Protein AF-A0A1E4S6P2-F1 (afdb_monomer_lite)

InterPro domains:
  IPR013882 DNA endonuclease activator Ctp1, C-terminal [PF08573] (31-67)
  IPR013882 DNA endonuclease activator Ctp1, C-terminal [PF08573] (81-112)

Structure (mmCIF, N/CA/C/O backbone):
data_AF-A0A1E4S6P2-F1
#
_entry.id   AF-A0A1E4S6P2-F1
#
loop_
_atom_site.group_PDB
_atom_site.id
_atom_site.type_symbol
_atom_site.label_atom_id
_atom_site.label_alt_id
_atom_site.label_comp_id
_atom_site.label_asym_id
_atom_site.label_entity_id
_atom_site.label_seq_id
_atom_site.pdbx_PDB_ins_code
_atom_site.Cartn_x
_atom_site.Cartn_y
_atom_site.Cartn_z
_atom_site.occupancy
_atom_site.B_iso_or_equiv
_atom_site.auth_seq_id
_atom_site.auth_comp_id
_atom_site.auth_asym_id
_atom_site.auth_atom_id
_atom_site.pdbx_PDB_model_num
ATOM 1 N N . MET A 1 1 ? -13.474 3.680 -15.615 1.00 89.38 1 MET A N 1
ATOM 2 C CA . MET A 1 1 ? -13.794 2.808 -14.465 1.00 89.38 1 MET A CA 1
ATOM 3 C C . MET A 1 1 ? -13.492 3.572 -13.196 1.00 89.38 1 MET A C 1
ATOM 5 O O . MET A 1 1 ? -12.404 4.118 -13.103 1.00 89.38 1 MET A O 1
ATOM 9 N N . ASP A 1 2 ? -14.440 3.671 -12.270 1.00 92.62 2 ASP A N 1
ATOM 10 C CA . ASP A 1 2 ? -14.199 4.393 -11.020 1.00 92.62 2 ASP A CA 1
ATOM 11 C C . ASP A 1 2 ? -13.374 3.529 -10.055 1.00 92.62 2 ASP A C 1
ATOM 13 O O . ASP A 1 2 ? -13.762 2.400 -9.748 1.00 92.62 2 ASP A O 1
ATOM 17 N N . LEU A 1 3 ? -12.213 4.040 -9.640 1.00 92.44 3 LEU A N 1
ATOM 18 C CA . LEU A 1 3 ? -11.288 3.388 -8.706 1.00 92.44 3 LEU A CA 1
ATOM 19 C C . LEU A 1 3 ? -11.321 4.018 -7.310 1.00 92.44 3 LEU A C 1
ATOM 21 O O . LEU A 1 3 ? -10.509 3.644 -6.464 1.00 92.44 3 LEU A O 1
ATOM 25 N N . THR A 1 4 ? -12.259 4.930 -7.039 1.00 91.88 4 THR A N 1
ATOM 26 C CA . THR A 1 4 ? -12.455 5.512 -5.698 1.00 91.88 4 THR A CA 1
ATOM 27 C C . THR A 1 4 ? -12.718 4.425 -4.651 1.00 91.88 4 THR A C 1
ATOM 29 O O . THR A 1 4 ? -12.196 4.474 -3.540 1.00 91.88 4 THR A O 1
ATOM 32 N N . GLN A 1 5 ? -13.459 3.385 -5.032 1.00 91.75 5 GLN A N 1
ATOM 33 C CA . GLN A 1 5 ? -13.646 2.153 -4.264 1.00 91.75 5 GLN A CA 1
ATOM 34 C C . GLN A 1 5 ? -13.357 0.943 -5.151 1.00 91.75 5 GLN A C 1
ATOM 36 O O . GLN A 1 5 ? -13.225 1.080 -6.365 1.00 91.75 5 GLN A O 1
ATOM 41 N N . ASN A 1 6 ? -13.284 -0.258 -4.569 1.00 93.75 6 ASN A N 1
ATOM 42 C CA . ASN A 1 6 ? -13.115 -1.478 -5.350 1.00 93.75 6 ASN A CA 1
ATOM 43 C C . ASN A 1 6 ? -14.388 -1.744 -6.184 1.00 93.75 6 ASN A C 1
ATOM 45 O O . ASN A 1 6 ? -15.413 -2.126 -5.608 1.00 93.75 6 ASN A O 1
ATOM 49 N N . PRO A 1 7 ? -14.339 -1.619 -7.523 1.00 93.62 7 PRO A N 1
ATOM 50 C CA . PRO A 1 7 ? -15.540 -1.662 -8.361 1.00 93.62 7 PRO A CA 1
ATOM 51 C C . PRO A 1 7 ? -16.161 -3.063 -8.459 1.00 93.62 7 PRO A C 1
ATOM 53 O O . PRO A 1 7 ? -17.364 -3.192 -8.673 1.00 93.62 7 PRO A O 1
ATOM 56 N N . PHE A 1 8 ? -15.372 -4.123 -8.256 1.00 93.12 8 PHE A N 1
ATOM 57 C CA . PHE A 1 8 ? -15.862 -5.504 -8.302 1.00 93.12 8 PHE A CA 1
ATOM 58 C C . PHE A 1 8 ? -16.498 -5.932 -6.982 1.00 93.12 8 PHE A C 1
ATOM 60 O O . PHE A 1 8 ? -17.523 -6.608 -6.970 1.00 93.12 8 PHE A O 1
ATOM 67 N N . LYS A 1 9 ? -15.881 -5.548 -5.859 1.00 92.75 9 LYS A N 1
ATOM 68 C CA . LYS A 1 9 ? -16.321 -5.961 -4.518 1.00 92.75 9 LYS A CA 1
ATOM 69 C C . LYS A 1 9 ? -17.221 -4.937 -3.822 1.00 92.75 9 LYS A C 1
ATOM 71 O O . LYS A 1 9 ? -17.728 -5.247 -2.750 1.00 92.75 9 LYS A O 1
ATOM 76 N N . LYS A 1 10 ? -17.405 -3.746 -4.407 1.00 92.75 10 LYS A N 1
ATOM 77 C CA . LYS A 1 10 ? -18.236 -2.642 -3.886 1.00 92.75 10 LYS A CA 1
ATOM 78 C C . LYS A 1 10 ? -17.933 -2.304 -2.420 1.00 92.75 10 LYS A C 1
ATOM 80 O O . LYS A 1 10 ? -18.830 -2.139 -1.600 1.00 92.75 10 LYS A O 1
ATOM 85 N N . ARG A 1 11 ? -16.644 -2.265 -2.087 1.00 93.06 11 ARG A N 1
ATOM 86 C CA . ARG A 1 11 ? -16.123 -1.921 -0.758 1.00 93.06 11 ARG A CA 1
ATOM 87 C C . ARG A 1 11 ? -14.852 -1.096 -0.899 1.00 93.06 11 ARG A C 1
ATOM 89 O O . ARG A 1 11 ? -14.242 -1.085 -1.968 1.00 93.06 11 ARG A O 1
ATOM 96 N N . ASP A 1 12 ? -14.414 -0.488 0.196 1.00 93.25 12 ASP A N 1
ATOM 97 C CA . ASP A 1 12 ? -13.113 0.176 0.257 1.00 93.25 12 ASP A CA 1
ATOM 98 C C . ASP A 1 12 ? -11.975 -0.787 -0.115 1.00 93.25 12 ASP A C 1
ATOM 100 O O . ASP A 1 12 ? -12.068 -2.012 0.073 1.00 93.25 12 ASP A O 1
ATOM 104 N N . TRP A 1 13 ? -10.884 -0.221 -0.626 1.00 95.31 13 TRP A N 1
ATOM 105 C CA . TRP A 1 13 ? -9.664 -0.964 -0.909 1.00 95.31 13 TRP A CA 1
ATOM 106 C C . TRP A 1 13 ? -9.075 -1.568 0.367 1.00 95.31 13 TRP A C 1
ATOM 108 O O . TRP A 1 13 ? -9.003 -0.920 1.411 1.00 95.31 13 TRP A O 1
ATOM 118 N N . ILE A 1 14 ? -8.638 -2.823 0.264 1.00 95.81 14 ILE A N 1
ATOM 119 C CA . ILE A 1 14 ? -7.894 -3.516 1.321 1.00 95.81 14 ILE A CA 1
ATOM 120 C C . ILE A 1 14 ? -6.577 -4.047 0.762 1.00 95.81 14 ILE A C 1
ATOM 122 O O . ILE A 1 14 ? -6.406 -4.190 -0.450 1.00 95.81 14 ILE A O 1
ATOM 126 N N . LEU A 1 15 ? -5.653 -4.384 1.658 1.00 94.56 15 LEU A N 1
ATOM 127 C CA . LEU A 1 15 ? -4.304 -4.841 1.322 1.00 94.56 15 LEU A CA 1
ATOM 128 C C . LEU A 1 15 ? -4.300 -6.059 0.395 1.00 94.56 15 LEU A C 1
ATOM 130 O O . LEU A 1 15 ? -3.433 -6.177 -0.471 1.00 94.56 15 LEU A O 1
ATOM 134 N N . GLU A 1 16 ? -5.276 -6.945 0.565 1.00 95.12 16 GLU A N 1
ATOM 135 C CA . GLU A 1 16 ? -5.416 -8.196 -0.168 1.00 95.12 16 GLU A CA 1
ATOM 136 C C . GLU A 1 16 ? -5.842 -8.004 -1.623 1.00 95.12 16 GLU A C 1
ATOM 138 O O . GLU A 1 16 ? -5.774 -8.972 -2.379 1.00 95.12 16 GLU A O 1
ATOM 143 N N . ASP A 1 17 ? -6.280 -6.814 -2.036 1.00 96.69 17 ASP A N 1
ATOM 144 C CA . ASP A 1 17 ? -6.632 -6.545 -3.434 1.00 96.69 17 ASP A CA 1
ATOM 145 C C . ASP A 1 17 ? -5.391 -6.283 -4.313 1.00 96.69 17 ASP A C 1
ATOM 147 O O . ASP A 1 17 ? -5.496 -6.274 -5.542 1.00 96.69 17 ASP A O 1
ATOM 151 N N . PHE A 1 18 ? -4.209 -6.164 -3.697 1.00 96.44 18 PHE A N 1
ATOM 152 C CA . PHE A 1 18 ? -2.934 -5.889 -4.356 1.00 96.44 18 PHE A CA 1
ATOM 153 C C . PHE A 1 18 ? -1.960 -7.074 -4.261 1.00 96.44 18 PHE A C 1
ATOM 155 O O . PHE A 1 18 ? -2.045 -7.918 -3.363 1.00 96.44 18 PHE A O 1
ATOM 162 N N . LYS A 1 19 ? -1.014 -7.133 -5.199 1.00 95.50 19 LYS A N 1
ATOM 163 C CA . LYS A 1 19 ? 0.123 -8.062 -5.238 1.00 95.50 19 LYS A CA 1
ATOM 164 C C . LYS A 1 19 ? 1.403 -7.309 -5.598 1.00 95.50 19 LYS A C 1
ATOM 166 O O . LYS A 1 19 ? 1.344 -6.274 -6.256 1.00 95.50 19 LYS A O 1
ATOM 171 N N . VAL A 1 20 ? 2.550 -7.819 -5.164 1.00 95.19 20 VAL A N 1
ATOM 172 C CA . VAL A 1 20 ? 3.856 -7.250 -5.528 1.00 95.19 20 VAL A CA 1
ATOM 173 C C . VAL A 1 20 ? 4.103 -7.461 -7.019 1.00 95.19 20 VAL A C 1
ATOM 175 O O . VAL A 1 20 ? 3.756 -8.517 -7.549 1.00 95.19 20 VAL A O 1
ATOM 178 N N . ASN A 1 21 ? 4.687 -6.471 -7.696 1.00 94.31 21 ASN A N 1
ATOM 179 C CA . ASN A 1 21 ? 5.152 -6.626 -9.070 1.00 94.31 21 ASN A CA 1
ATOM 180 C C . ASN A 1 21 ? 6.451 -7.457 -9.109 1.00 94.31 21 ASN A C 1
ATOM 182 O O . ASN A 1 21 ? 7.491 -6.949 -8.680 1.00 94.31 21 ASN A O 1
ATOM 186 N N . PRO A 1 22 ? 6.447 -8.691 -9.656 1.00 94.00 22 PRO A N 1
ATOM 187 C CA . PRO A 1 22 ? 7.650 -9.520 -9.700 1.00 94.00 22 PRO A CA 1
ATOM 188 C C . PRO A 1 22 ? 8.771 -8.889 -10.534 1.00 94.00 22 PRO A C 1
ATOM 190 O O . PRO A 1 22 ? 9.938 -9.017 -10.177 1.00 94.00 22 PRO A O 1
ATOM 193 N N . ALA A 1 23 ? 8.435 -8.138 -11.590 1.00 91.75 23 ALA A N 1
ATOM 194 C CA . ALA A 1 23 ? 9.427 -7.483 -12.447 1.00 91.75 23 ALA A CA 1
ATOM 195 C C . ALA A 1 23 ? 10.281 -6.445 -11.692 1.00 91.75 23 ALA A C 1
ATOM 197 O O . ALA A 1 23 ? 11.395 -6.144 -12.107 1.00 91.75 23 ALA A O 1
ATOM 198 N N . MET A 1 24 ? 9.766 -5.923 -10.573 1.00 85.81 24 MET A N 1
ATOM 199 C CA . MET A 1 24 ? 10.440 -4.950 -9.705 1.00 85.81 24 MET A CA 1
ATOM 200 C C . MET A 1 24 ? 11.040 -5.597 -8.444 1.00 85.81 24 MET A C 1
ATOM 202 O O . MET A 1 24 ? 11.504 -4.891 -7.553 1.00 85.81 24 MET A O 1
ATOM 206 N N . ASN A 1 25 ? 11.000 -6.928 -8.334 1.00 89.38 25 ASN A N 1
ATOM 207 C CA . ASN A 1 25 ? 11.314 -7.659 -7.108 1.00 89.38 25 ASN A CA 1
ATOM 208 C C . ASN A 1 25 ? 12.014 -8.997 -7.399 1.00 89.38 25 ASN A C 1
ATOM 210 O O . ASN A 1 25 ? 11.567 -10.046 -6.945 1.00 89.38 25 ASN A O 1
ATOM 214 N N . ASP A 1 26 ? 13.062 -8.970 -8.228 1.00 87.94 26 ASP A N 1
ATOM 215 C CA . ASP A 1 26 ? 13.856 -10.148 -8.620 1.00 87.94 26 ASP A CA 1
ATOM 216 C C . ASP A 1 26 ? 13.008 -11.338 -9.140 1.00 87.94 26 ASP A C 1
ATOM 218 O O . ASP A 1 26 ? 13.358 -12.502 -8.959 1.00 87.94 26 ASP A O 1
ATOM 222 N N . ASN A 1 27 ? 11.878 -11.056 -9.804 1.00 91.88 27 ASN A N 1
ATOM 223 C CA . ASN A 1 27 ? 10.879 -12.032 -10.268 1.00 91.88 27 ASN A CA 1
ATOM 224 C C . ASN A 1 27 ? 10.195 -12.844 -9.153 1.00 91.88 27 ASN A C 1
ATOM 226 O O . ASN A 1 27 ? 9.623 -13.905 -9.407 1.00 91.88 27 ASN A O 1
ATOM 230 N N . VAL A 1 28 ? 10.180 -12.320 -7.927 1.00 91.69 28 VAL A N 1
ATOM 231 C CA . VAL A 1 28 ? 9.539 -12.934 -6.762 1.00 91.69 28 VAL A CA 1
ATOM 232 C C . VAL A 1 28 ? 8.186 -12.255 -6.473 1.00 91.69 28 VAL A C 1
ATOM 234 O O . VAL A 1 28 ? 8.109 -11.024 -6.430 1.00 91.69 28 VAL A O 1
ATOM 237 N N . PRO A 1 29 ? 7.095 -13.013 -6.236 1.00 91.81 29 PRO A N 1
ATOM 238 C CA . PRO A 1 29 ? 5.746 -12.454 -6.074 1.00 91.81 29 PRO A CA 1
ATOM 239 C C . PRO A 1 29 ? 5.425 -11.930 -4.661 1.00 91.81 29 PRO A C 1
ATOM 241 O O . PRO A 1 29 ? 4.288 -11.532 -4.401 1.00 91.81 29 PRO A O 1
ATOM 244 N N . TYR A 1 30 ? 6.387 -11.941 -3.736 1.00 90.75 30 TYR A N 1
ATOM 245 C CA . TYR A 1 30 ? 6.219 -11.497 -2.350 1.00 90.75 30 TYR A CA 1
ATOM 246 C C . TYR A 1 30 ? 7.319 -10.514 -1.944 1.00 90.75 30 TYR A C 1
ATOM 248 O O . TYR A 1 30 ? 8.462 -10.644 -2.368 1.00 90.75 30 TYR A O 1
ATOM 256 N N . ALA A 1 31 ? 6.981 -9.541 -1.096 1.00 89.25 31 ALA A N 1
ATOM 257 C CA . ALA A 1 31 ? 7.949 -8.587 -0.563 1.00 89.25 31 ALA A CA 1
ATOM 258 C C . ALA A 1 31 ? 8.884 -9.279 0.442 1.00 89.25 31 ALA A C 1
ATOM 260 O O . ALA A 1 31 ? 8.422 -10.036 1.297 1.00 89.25 31 ALA A O 1
ATOM 261 N N . TYR A 1 32 ? 10.184 -9.007 0.354 1.00 88.12 32 TYR A N 1
ATOM 262 C CA . TYR A 1 32 ? 11.184 -9.504 1.298 1.00 88.12 32 TYR A CA 1
ATOM 263 C C . TYR A 1 32 ? 12.237 -8.438 1.585 1.00 88.12 32 TYR A C 1
ATOM 265 O O . TYR A 1 32 ? 12.478 -7.533 0.787 1.00 88.12 32 TYR A O 1
ATOM 273 N N . HIS A 1 33 ? 12.880 -8.572 2.741 1.00 83.06 33 HIS A N 1
ATOM 274 C CA . HIS A 1 33 ? 14.023 -7.752 3.107 1.00 83.06 33 HIS A CA 1
ATOM 275 C C . HIS A 1 33 ? 15.307 -8.412 2.594 1.00 83.06 33 HIS A C 1
ATOM 277 O O . HIS A 1 33 ? 15.590 -9.569 2.915 1.00 83.06 33 HIS A O 1
ATOM 283 N N . VAL A 1 34 ? 16.099 -7.672 1.819 1.00 79.31 34 VAL A N 1
ATOM 284 C CA . VAL A 1 34 ? 17.371 -8.144 1.266 1.00 79.31 34 VAL A CA 1
ATOM 285 C C . VAL A 1 34 ? 18.481 -7.147 1.524 1.00 79.31 34 VAL A C 1
ATOM 287 O O . VAL A 1 34 ? 18.326 -5.946 1.336 1.00 79.31 34 VAL A O 1
ATOM 290 N N . VAL A 1 35 ? 19.643 -7.661 1.918 1.00 80.00 35 VAL A N 1
ATOM 291 C CA . VAL A 1 35 ? 20.836 -6.837 2.104 1.00 80.00 35 VAL A CA 1
ATOM 292 C C . VAL A 1 35 ? 21.507 -6.633 0.750 1.00 80.00 35 VAL A C 1
ATOM 294 O O . VAL A 1 35 ? 22.265 -7.485 0.281 1.00 80.00 35 VAL A O 1
ATOM 297 N N . VAL A 1 36 ? 21.245 -5.492 0.113 1.00 76.25 36 VAL A N 1
ATOM 298 C CA . VAL A 1 36 ? 21.846 -5.162 -1.186 1.00 76.25 36 VAL A CA 1
ATOM 299 C C . VAL A 1 36 ? 23.270 -4.636 -1.005 1.00 76.25 36 VAL A C 1
ATOM 301 O O . VAL A 1 36 ? 23.518 -3.646 -0.310 1.00 76.25 36 VAL A O 1
ATOM 304 N N . ARG A 1 37 ? 24.222 -5.309 -1.659 1.00 77.12 37 ARG A N 1
ATOM 305 C CA . ARG A 1 37 ? 25.661 -5.004 -1.622 1.00 77.12 37 ARG A CA 1
ATOM 306 C C . ARG A 1 37 ? 26.175 -4.582 -3.004 1.00 77.12 37 ARG A C 1
ATOM 308 O O . ARG A 1 37 ? 25.565 -4.883 -4.029 1.00 77.12 37 ARG A O 1
ATOM 315 N N . GLY A 1 38 ? 27.323 -3.904 -3.032 1.00 81.69 38 GLY A N 1
ATOM 316 C CA . GLY A 1 38 ? 28.019 -3.541 -4.272 1.00 81.69 38 GLY A CA 1
ATOM 317 C C . GLY A 1 38 ? 27.285 -2.498 -5.124 1.00 81.69 38 GLY A C 1
ATOM 318 O O . GLY A 1 38 ? 26.560 -1.651 -4.605 1.00 81.69 38 GLY A O 1
ATOM 319 N N . ALA A 1 39 ? 27.482 -2.547 -6.445 1.00 80.50 39 ALA A N 1
ATOM 320 C CA . ALA A 1 39 ? 26.978 -1.532 -7.376 1.00 80.50 39 ALA A CA 1
ATOM 321 C C . ALA A 1 39 ? 25.443 -1.397 -7.380 1.00 80.50 39 ALA A C 1
ATOM 323 O O . ALA A 1 39 ? 24.940 -0.278 -7.467 1.00 80.50 39 ALA A O 1
ATOM 324 N N . LYS A 1 40 ? 24.704 -2.503 -7.190 1.00 74.56 40 LYS A N 1
ATOM 325 C CA . LYS A 1 40 ? 23.227 -2.516 -7.135 1.00 74.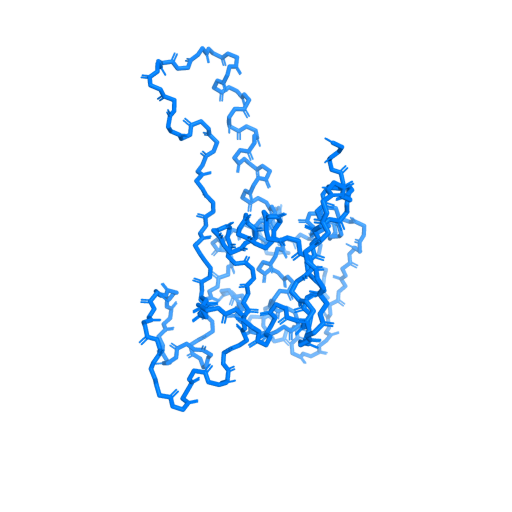56 40 LYS A CA 1
ATOM 326 C C . LYS A 1 40 ? 22.658 -1.591 -6.052 1.00 74.56 40 LYS A C 1
ATOM 328 O O . LYS A 1 40 ? 21.564 -1.062 -6.206 1.00 74.56 40 LYS A O 1
ATOM 333 N N . ARG A 1 41 ? 23.429 -1.325 -4.990 1.00 73.25 41 ARG A N 1
ATOM 334 C CA . ARG A 1 41 ? 23.050 -0.406 -3.908 1.00 73.25 41 ARG A CA 1
ATOM 335 C C . ARG A 1 41 ? 22.848 1.035 -4.391 1.00 73.25 41 ARG A C 1
ATOM 337 O O . ARG A 1 41 ? 22.070 1.763 -3.788 1.00 73.25 41 ARG A O 1
ATOM 344 N N . ARG A 1 42 ? 23.524 1.450 -5.470 1.00 68.94 42 ARG A N 1
ATOM 345 C CA . ARG A 1 42 ? 23.419 2.814 -6.022 1.00 68.94 42 ARG A CA 1
ATOM 346 C C . ARG A 1 42 ? 22.055 3.088 -6.659 1.00 68.94 42 ARG A C 1
ATOM 348 O O . ARG A 1 42 ? 21.630 4.234 -6.665 1.00 68.94 42 ARG A O 1
ATOM 355 N N . CYS A 1 43 ? 21.381 2.047 -7.149 1.00 68.12 43 CYS A N 1
ATOM 356 C CA . CYS A 1 43 ? 20.071 2.138 -7.798 1.00 68.12 43 CYS A CA 1
ATOM 357 C C . CYS A 1 43 ? 18.903 2.153 -6.801 1.00 68.12 43 CYS A C 1
ATOM 359 O O . CYS A 1 43 ? 17.773 2.426 -7.193 1.00 68.12 43 CYS A O 1
ATOM 361 N N . ILE A 1 44 ? 19.162 1.851 -5.525 1.00 69.62 44 ILE A N 1
ATOM 362 C CA . ILE A 1 44 ? 18.148 1.886 -4.472 1.00 69.62 44 ILE A CA 1
ATOM 363 C C . ILE A 1 44 ? 18.281 3.220 -3.767 1.00 69.62 44 ILE A C 1
ATOM 365 O O . ILE A 1 44 ? 19.300 3.502 -3.134 1.00 69.62 44 ILE A O 1
ATOM 369 N N . HIS A 1 45 ? 17.260 4.044 -3.920 1.00 64.81 45 HIS A N 1
ATOM 370 C CA . HIS A 1 45 ? 17.160 5.319 -3.240 1.00 64.81 45 HIS A CA 1
ATOM 371 C C . HIS A 1 45 ? 17.080 5.111 -1.729 1.00 64.81 45 HIS A C 1
ATOM 373 O O . HIS A 1 45 ? 16.441 4.175 -1.256 1.00 64.81 45 HIS A O 1
ATOM 379 N N . GLY A 1 46 ? 17.775 5.965 -0.981 1.00 63.22 46 GLY A N 1
ATOM 380 C CA . GLY A 1 46 ? 17.623 6.015 0.460 1.00 63.22 46 GLY A CA 1
ATOM 381 C C . GLY A 1 46 ? 16.208 6.439 0.830 1.00 63.22 46 GLY A C 1
ATOM 382 O O . GLY A 1 46 ? 15.764 7.495 0.390 1.00 63.22 46 GLY A O 1
ATOM 383 N N . THR A 1 47 ? 15.505 5.647 1.626 1.00 63.00 47 THR A N 1
ATOM 384 C CA . THR A 1 47 ? 14.274 6.092 2.284 1.00 63.00 47 THR A CA 1
ATOM 385 C C . THR A 1 47 ? 14.593 6.465 3.726 1.00 63.00 47 THR A C 1
ATOM 387 O O . THR A 1 47 ? 15.588 6.012 4.313 1.00 63.00 47 THR A O 1
ATOM 390 N N . THR A 1 48 ? 13.778 7.346 4.299 1.00 55.75 48 THR A N 1
ATOM 391 C CA . THR A 1 48 ? 13.771 7.585 5.738 1.00 55.75 48 THR A CA 1
ATOM 392 C C . THR A 1 48 ? 13.056 6.405 6.383 1.00 55.75 48 THR A C 1
ATOM 394 O O . THR A 1 48 ? 11.841 6.389 6.529 1.00 55.75 48 THR A O 1
ATOM 397 N N . CYS A 1 49 ? 13.813 5.366 6.727 1.00 63.53 49 CYS A N 1
ATOM 398 C CA . CYS A 1 49 ? 13.320 4.360 7.658 1.00 63.53 49 CYS A CA 1
ATOM 399 C C . CYS A 1 49 ? 13.004 5.033 9.010 1.00 63.53 49 CYS A C 1
ATOM 401 O O . CYS A 1 49 ? 13.624 6.049 9.317 1.00 63.53 49 CYS A O 1
ATOM 403 N N . GLN A 1 50 ? 12.115 4.483 9.845 1.00 64.19 50 GLN A N 1
ATOM 404 C CA . GLN A 1 50 ? 11.786 5.096 11.147 1.00 64.19 50 GLN A CA 1
ATOM 405 C C . GLN A 1 50 ? 13.041 5.369 12.004 1.00 64.19 50 GLN A C 1
ATOM 407 O O . GLN A 1 50 ? 13.194 6.452 12.564 1.00 64.19 50 GLN A O 1
ATOM 412 N N . ASP A 1 51 ? 13.997 4.433 12.025 1.00 60.50 51 ASP A N 1
ATOM 413 C CA . ASP A 1 51 ? 15.275 4.603 12.732 1.00 60.50 51 ASP A CA 1
ATOM 414 C C . ASP A 1 51 ? 16.133 5.736 12.139 1.00 60.50 51 ASP A C 1
ATOM 416 O O . ASP A 1 51 ? 16.816 6.467 12.853 1.00 60.50 51 ASP A O 1
ATOM 420 N N . CYS A 1 52 ? 16.091 5.888 10.816 1.00 65.31 52 CYS A N 1
ATOM 421 C CA . CYS A 1 52 ? 16.818 6.895 10.055 1.00 65.31 52 CYS A CA 1
ATOM 422 C C . CYS A 1 52 ? 16.206 8.277 10.271 1.00 65.31 52 CYS A C 1
ATOM 424 O O . CYS A 1 52 ? 16.936 9.247 10.412 1.00 65.31 52 CYS A O 1
ATOM 426 N N . ASP A 1 53 ? 14.876 8.359 10.286 1.00 66.12 53 ASP A N 1
ATOM 427 C CA . ASP A 1 53 ? 14.116 9.588 10.503 1.00 66.12 53 ASP A CA 1
ATOM 428 C C . ASP A 1 53 ? 14.384 10.122 11.909 1.00 66.12 53 ASP A C 1
ATOM 430 O O . ASP A 1 53 ? 14.790 11.268 12.066 1.00 66.12 53 ASP A O 1
ATOM 434 N N . ASN A 1 54 ? 14.325 9.249 12.919 1.00 65.38 54 ASN A N 1
ATOM 435 C CA . ASN A 1 54 ? 14.729 9.585 14.284 1.00 65.38 54 ASN A CA 1
ATOM 436 C C . ASN A 1 54 ? 16.189 10.058 14.350 1.00 65.38 54 ASN A C 1
ATOM 438 O O . ASN A 1 54 ? 16.489 11.054 15.011 1.00 65.38 54 ASN A O 1
ATOM 442 N N . PHE A 1 55 ? 17.098 9.371 13.649 1.00 68.00 55 PHE A N 1
ATOM 443 C CA . PHE A 1 55 ? 18.506 9.762 13.575 1.00 68.00 55 PHE A CA 1
ATOM 444 C C . PHE A 1 55 ? 18.692 11.141 12.927 1.00 68.00 55 PHE A C 1
ATOM 446 O O . PHE A 1 55 ? 19.432 11.960 13.465 1.00 68.00 55 PHE A O 1
ATOM 453 N N . TYR A 1 56 ? 18.020 11.424 11.809 1.00 69.38 56 TYR A N 1
ATOM 454 C CA . TYR A 1 56 ? 18.132 12.708 11.112 1.00 69.38 56 TYR A CA 1
ATOM 455 C C . TYR A 1 56 ? 17.483 13.851 11.887 1.00 69.38 56 TYR A C 1
ATOM 457 O O . TYR A 1 56 ? 18.097 14.908 11.986 1.00 69.38 56 TYR A O 1
ATOM 465 N N . ARG A 1 57 ? 16.325 13.621 12.517 1.00 66.38 57 ARG A N 1
ATOM 466 C CA . ARG A 1 57 ? 15.716 14.576 13.457 1.00 66.38 57 ARG A CA 1
ATOM 467 C C . ARG A 1 57 ? 16.640 14.891 14.628 1.00 66.38 57 ARG A C 1
ATOM 469 O O . ARG A 1 57 ? 16.755 16.037 15.026 1.00 66.38 57 ARG A O 1
ATOM 476 N N . SER A 1 58 ? 17.339 13.883 15.154 1.00 69.44 58 SER A N 1
ATOM 477 C CA . SER A 1 58 ? 18.272 14.072 16.274 1.00 69.44 58 SER A CA 1
ATOM 478 C C . SER A 1 58 ? 19.574 14.771 15.862 1.00 69.44 58 SER A C 1
ATOM 480 O O . SER A 1 58 ? 20.187 15.454 16.676 1.00 69.44 58 SER A O 1
ATOM 482 N N . MET A 1 59 ? 20.038 14.563 14.626 1.00 62.62 59 MET A N 1
ATOM 483 C CA . MET A 1 59 ? 21.282 15.149 14.105 1.00 62.62 59 MET A CA 1
ATOM 484 C C . MET A 1 59 ? 21.111 16.586 13.595 1.00 62.62 59 MET A C 1
ATOM 486 O O . MET A 1 59 ? 22.113 17.291 13.463 1.00 62.62 59 MET A O 1
ATOM 490 N N . GLY A 1 60 ? 19.885 17.004 13.273 1.00 60.56 60 GLY A N 1
ATOM 491 C CA . GLY A 1 60 ? 19.624 18.250 12.557 1.00 60.56 60 GLY A CA 1
ATOM 492 C C . GLY A 1 60 ? 20.127 18.209 11.108 1.00 60.56 60 GLY A C 1
ATOM 493 O O . GLY A 1 60 ? 20.383 17.147 10.529 1.00 60.56 60 GLY A O 1
ATOM 494 N N . ASP A 1 61 ? 20.279 19.383 10.495 1.00 58.03 61 ASP A N 1
ATOM 495 C CA . ASP A 1 61 ? 20.738 19.527 9.110 1.00 58.03 61 ASP A CA 1
ATOM 496 C C . ASP A 1 61 ? 22.112 18.857 8.859 1.00 58.03 61 ASP A C 1
ATOM 498 O O . ASP A 1 61 ? 23.171 19.438 9.115 1.00 58.03 61 ASP A O 1
ATOM 502 N N . ILE A 1 62 ? 22.130 17.678 8.226 1.00 55.53 62 ILE A N 1
ATOM 503 C CA . ILE A 1 62 ? 23.320 17.159 7.525 1.00 55.53 62 ILE A CA 1
ATOM 504 C C . ILE A 1 62 ? 23.544 18.014 6.277 1.00 55.53 62 ILE A C 1
ATOM 506 O O . ILE A 1 62 ? 23.152 17.667 5.161 1.00 55.53 62 ILE A O 1
ATOM 510 N N . LYS A 1 63 ? 24.184 19.165 6.463 1.00 52.31 63 LYS A N 1
ATOM 511 C CA . LYS A 1 63 ? 24.645 19.978 5.342 1.00 52.31 63 LYS A CA 1
ATOM 512 C C . LYS A 1 63 ? 25.815 19.268 4.674 1.00 52.31 63 LYS A C 1
ATOM 514 O O . LYS A 1 63 ? 26.728 18.768 5.333 1.00 52.31 63 LYS A O 1
ATOM 519 N N . THR A 1 64 ? 25.790 19.223 3.348 1.00 50.22 64 THR A N 1
ATOM 520 C CA . THR A 1 64 ? 26.929 18.843 2.513 1.00 50.22 64 THR A CA 1
ATOM 521 C C . THR A 1 64 ? 28.116 19.758 2.828 1.00 50.22 64 THR A C 1
ATOM 523 O O . THR A 1 64 ? 28.200 20.847 2.282 1.00 50.22 64 THR A O 1
ATOM 526 N N . ALA A 1 65 ? 29.001 19.286 3.711 1.00 47.06 65 ALA A N 1
ATOM 527 C CA . ALA A 1 65 ? 30.284 19.862 4.125 1.00 47.06 65 ALA A CA 1
ATOM 528 C C . ALA A 1 65 ? 30.271 21.284 4.748 1.00 47.06 65 ALA A C 1
ATOM 530 O O . ALA A 1 65 ? 29.694 22.232 4.231 1.00 47.06 65 ALA A O 1
ATOM 531 N N . ASN A 1 66 ? 31.021 21.428 5.848 1.00 49.50 66 ASN A N 1
ATOM 532 C CA . ASN A 1 66 ? 31.439 22.685 6.492 1.00 49.50 66 ASN A CA 1
ATOM 533 C C . ASN A 1 66 ? 30.336 23.619 7.024 1.00 49.50 66 ASN A C 1
ATOM 535 O O . ASN A 1 66 ? 30.409 24.830 6.830 1.00 49.50 66 ASN A O 1
ATOM 539 N N . VAL A 1 67 ? 29.357 23.101 7.767 1.00 50.47 67 VAL A N 1
ATOM 540 C CA . VAL A 1 67 ? 28.528 23.952 8.638 1.00 50.47 67 VAL A CA 1
ATOM 541 C C . VAL A 1 67 ? 28.595 23.400 10.057 1.00 50.47 67 VAL A C 1
ATOM 543 O O . VAL A 1 67 ? 28.446 22.197 10.257 1.00 50.47 67 VAL A O 1
ATOM 546 N N . GLY A 1 68 ? 28.915 24.265 11.024 1.00 50.06 68 GLY A N 1
ATOM 547 C CA . GLY A 1 68 ? 29.002 23.886 12.435 1.00 50.06 68 GLY A CA 1
ATOM 548 C C . GLY A 1 68 ? 27.653 23.399 12.982 1.00 50.06 68 GLY A C 1
ATOM 549 O O . GLY A 1 68 ? 26.612 23.746 12.417 1.00 50.06 68 GLY A O 1
ATOM 550 N N . PRO A 1 69 ? 27.655 22.600 14.065 1.00 52.28 69 PRO A N 1
ATOM 551 C CA . PRO A 1 69 ? 26.425 22.113 14.675 1.00 52.28 69 PRO A CA 1
ATOM 552 C C . PRO A 1 69 ? 25.580 23.297 15.146 1.00 52.28 69 PRO A C 1
ATOM 554 O O . PRO A 1 69 ? 26.081 24.199 15.822 1.00 52.28 69 PRO A O 1
ATOM 557 N N . LYS A 1 70 ? 24.300 23.293 14.784 1.00 51.97 70 LYS A N 1
ATOM 558 C CA . LYS A 1 70 ? 23.325 24.227 15.337 1.00 51.97 70 LYS A CA 1
ATOM 559 C C . LYS A 1 70 ? 22.715 23.619 16.593 1.00 51.97 70 LYS A C 1
ATOM 561 O O . LYS A 1 70 ? 22.351 22.450 16.590 1.00 51.97 70 LYS A O 1
ATOM 566 N N . TRP A 1 71 ? 22.613 24.408 17.654 1.00 48.50 71 TRP A N 1
ATOM 567 C CA . TRP A 1 71 ? 21.922 24.017 18.879 1.00 48.50 71 TRP A CA 1
ATOM 568 C C . TRP A 1 71 ? 20.544 24.694 18.912 1.00 48.50 71 TRP A C 1
ATOM 570 O O . TRP A 1 71 ? 20.484 25.916 18.820 1.00 48.50 71 TRP A O 1
ATOM 580 N N . ASN A 1 72 ? 19.480 23.905 19.101 1.00 56.03 72 ASN A N 1
ATOM 581 C CA . ASN A 1 72 ? 18.086 24.320 19.346 1.00 56.03 72 ASN A CA 1
ATOM 582 C C . ASN A 1 72 ? 17.335 25.060 18.208 1.00 56.03 72 ASN A C 1
ATOM 584 O O . ASN A 1 72 ? 16.723 26.097 18.469 1.00 56.03 72 ASN A O 1
ATOM 588 N N . ASP A 1 73 ? 17.269 24.501 16.995 1.00 51.94 73 ASP A N 1
ATOM 589 C CA . ASP A 1 73 ? 16.321 24.967 15.965 1.00 51.94 73 ASP A CA 1
ATOM 590 C C . ASP A 1 73 ? 15.115 23.996 15.896 1.00 51.94 73 ASP A C 1
ATOM 592 O O . ASP A 1 73 ? 15.277 22.806 15.691 1.00 51.94 73 ASP A O 1
ATOM 596 N N . ASN A 1 74 ? 13.879 24.479 16.071 1.00 56.78 74 ASN A N 1
ATOM 597 C CA . ASN A 1 74 ? 12.659 23.643 16.115 1.00 56.78 74 ASN A CA 1
ATOM 598 C C . ASN A 1 74 ? 12.150 23.180 14.729 1.00 56.78 74 ASN A C 1
ATOM 600 O O . ASN A 1 74 ? 10.942 23.105 14.514 1.00 56.78 74 ASN A O 1
ATOM 604 N N . ASN A 1 75 ? 13.022 22.932 13.752 1.00 61.59 75 ASN A N 1
ATOM 605 C CA . ASN A 1 75 ? 12.596 22.478 12.423 1.00 61.59 75 ASN A CA 1
ATOM 606 C C . ASN A 1 75 ? 13.681 21.623 11.764 1.00 61.59 75 ASN A C 1
ATOM 608 O O . ASN A 1 75 ? 14.449 22.100 10.932 1.00 61.59 75 ASN A O 1
ATOM 612 N N . ASP A 1 76 ? 13.711 20.345 12.144 1.00 60.41 76 ASP A N 1
ATOM 613 C CA . ASP A 1 76 ? 14.816 19.432 11.851 1.00 60.41 76 ASP A CA 1
ATOM 614 C C . ASP A 1 76 ? 14.335 18.168 11.121 1.00 60.41 76 ASP A C 1
ATOM 616 O O . ASP A 1 76 ? 14.223 17.086 11.694 1.00 60.41 76 ASP A O 1
ATOM 620 N N . ALA A 1 77 ? 14.075 18.280 9.820 1.00 56.16 77 ALA A N 1
ATOM 621 C CA . ALA A 1 77 ? 14.053 17.124 8.928 1.00 56.16 77 ALA A CA 1
ATOM 622 C C . ALA A 1 77 ? 14.866 17.448 7.675 1.00 56.16 77 ALA A C 1
ATOM 624 O O . ALA A 1 77 ? 14.637 18.458 7.009 1.00 56.16 77 ALA A O 1
ATOM 625 N N . LEU A 1 78 ? 15.823 16.580 7.343 1.00 57.75 78 LEU A N 1
ATOM 626 C CA . LEU A 1 78 ? 16.601 16.727 6.119 1.00 57.75 78 LEU A CA 1
ATOM 627 C C . LEU A 1 78 ? 15.681 16.746 4.892 1.00 57.75 78 LEU A C 1
ATOM 629 O O . LEU A 1 78 ? 14.776 15.909 4.811 1.00 57.75 78 LEU A O 1
ATOM 633 N N . PRO A 1 79 ? 15.948 17.606 3.889 1.00 64.69 79 PRO A N 1
ATOM 634 C CA . PRO A 1 79 ? 15.223 17.549 2.629 1.00 64.69 79 PRO A CA 1
ATOM 635 C C . PRO A 1 79 ? 15.268 16.129 2.058 1.00 64.69 79 PRO A C 1
ATOM 637 O O . PRO A 1 79 ? 16.327 15.495 2.048 1.00 64.69 79 PRO A O 1
ATOM 640 N N . PHE A 1 80 ? 14.136 15.637 1.550 1.00 62.06 80 PHE A N 1
ATOM 641 C CA . PHE A 1 80 ? 14.007 14.271 1.026 1.00 62.06 80 PHE A CA 1
ATOM 642 C C . PHE A 1 80 ? 15.113 13.908 0.021 1.00 62.06 80 PHE A C 1
ATOM 644 O O . PHE A 1 80 ? 15.651 12.803 0.051 1.00 62.06 80 PHE A O 1
ATOM 651 N N . GLU A 1 81 ? 15.522 14.859 -0.824 1.00 66.00 81 GLU A N 1
ATOM 652 C CA . GLU A 1 81 ? 16.592 14.647 -1.804 1.00 66.00 81 GLU A CA 1
ATOM 653 C C . GLU A 1 81 ? 17.961 14.399 -1.144 1.00 66.00 81 GLU A C 1
ATOM 655 O O . GLU A 1 81 ? 18.750 13.588 -1.628 1.00 66.00 81 GLU A O 1
ATOM 660 N N . VAL A 1 82 ? 18.228 15.024 0.007 1.00 69.00 82 VAL A N 1
ATOM 661 C CA . VAL A 1 82 ? 19.440 14.761 0.795 1.00 69.00 82 VAL A CA 1
ATOM 662 C C . VAL A 1 82 ? 19.367 13.355 1.380 1.00 69.00 82 VAL A C 1
ATOM 664 O O . VAL A 1 82 ? 20.291 12.570 1.166 1.00 69.00 82 VAL A O 1
ATOM 667 N N . VAL A 1 83 ? 18.254 12.995 2.035 1.00 65.75 83 VAL A N 1
ATOM 668 C CA . VAL A 1 83 ? 18.027 11.652 2.614 1.00 65.75 83 VAL A CA 1
ATOM 669 C C . VAL A 1 83 ? 18.216 10.559 1.562 1.00 65.75 83 VAL A C 1
ATOM 671 O O . VAL A 1 83 ? 18.925 9.577 1.795 1.00 65.75 83 VAL A O 1
ATOM 674 N N . LYS A 1 84 ? 17.666 10.762 0.367 1.00 67.06 84 LYS A N 1
ATOM 675 C CA . LYS A 1 84 ? 17.792 9.862 -0.781 1.00 67.06 84 LYS A CA 1
ATOM 676 C C . LYS A 1 84 ? 19.241 9.549 -1.149 1.00 67.06 84 LYS A C 1
ATOM 678 O O . LYS A 1 84 ? 19.553 8.412 -1.523 1.00 67.06 84 LYS A O 1
ATOM 683 N N . MET A 1 85 ? 20.127 10.534 -1.020 1.00 66.88 85 MET A N 1
ATOM 684 C CA . MET A 1 85 ? 21.554 10.395 -1.303 1.00 66.88 85 MET A CA 1
ATOM 685 C C . MET A 1 85 ? 22.332 9.822 -0.112 1.00 66.88 85 MET A C 1
ATOM 687 O O . MET A 1 85 ? 23.155 8.919 -0.304 1.00 66.88 85 MET A O 1
ATOM 691 N N . VAL A 1 86 ? 22.065 10.306 1.107 1.00 68.25 86 VAL A N 1
ATOM 692 C CA . VAL A 1 86 ? 22.887 10.025 2.300 1.00 68.25 86 VAL A CA 1
ATOM 693 C C . VAL A 1 86 ? 22.408 8.840 3.140 1.00 68.25 86 VAL A C 1
ATOM 695 O O . VAL A 1 86 ? 23.182 8.340 3.961 1.00 68.25 86 VAL A O 1
ATOM 698 N N . SER A 1 87 ? 21.178 8.352 2.942 1.00 69.12 87 SER A N 1
ATOM 699 C CA . SER A 1 87 ? 20.643 7.265 3.765 1.00 69.12 87 SER A CA 1
ATOM 700 C C . SER A 1 87 ? 21.446 5.978 3.630 1.00 69.12 87 SER A C 1
ATOM 702 O O . SER A 1 87 ? 21.777 5.482 2.539 1.00 69.12 87 SER A O 1
ATOM 704 N N . ARG A 1 88 ? 21.780 5.442 4.808 1.00 69.75 88 ARG A N 1
ATOM 705 C CA . ARG A 1 88 ? 22.495 4.179 4.980 1.00 69.75 88 ARG A CA 1
ATOM 706 C C . ARG A 1 88 ? 21.552 2.983 4.924 1.00 69.75 88 ARG A C 1
ATOM 708 O O . ARG A 1 88 ? 22.025 1.889 4.614 1.00 69.75 88 ARG A O 1
ATOM 715 N N . HIS A 1 89 ? 20.259 3.162 5.169 1.00 68.38 89 HIS A N 1
ATOM 716 C CA . HIS A 1 89 ? 19.277 2.094 5.014 1.00 68.38 89 HIS A CA 1
ATOM 717 C C . HIS A 1 89 ? 18.606 2.256 3.650 1.00 68.38 89 HIS A C 1
ATOM 719 O O . HIS A 1 89 ? 18.088 3.312 3.298 1.00 68.38 89 HIS A O 1
ATOM 725 N N . ARG A 1 90 ? 18.769 1.223 2.826 1.00 71.88 90 ARG A N 1
ATOM 726 C CA . ARG A 1 90 ? 18.328 1.178 1.432 1.00 71.88 90 ARG A CA 1
ATOM 727 C C . ARG A 1 90 ? 17.559 -0.113 1.281 1.00 71.88 90 ARG A C 1
ATOM 729 O O . ARG A 1 90 ? 18.115 -1.115 0.830 1.00 71.88 90 ARG A O 1
ATOM 736 N N . ASP A 1 91 ? 16.315 -0.063 1.719 1.00 74.44 91 ASP A N 1
ATOM 737 C CA . ASP A 1 91 ? 15.422 -1.201 1.66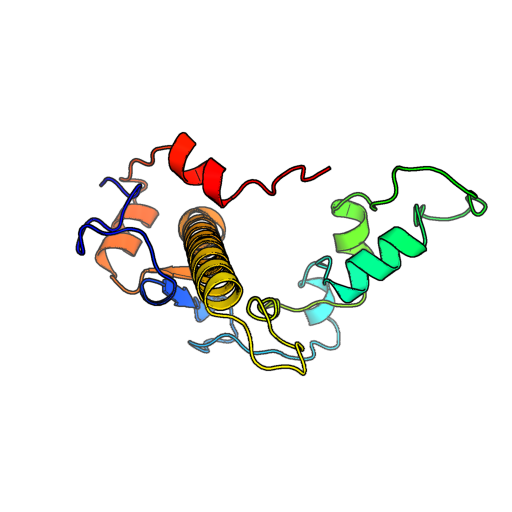4 1.00 74.44 91 ASP A CA 1
ATOM 738 C C . ASP A 1 91 ? 14.518 -1.021 0.456 1.00 74.44 91 ASP A C 1
ATOM 740 O O . ASP A 1 91 ? 13.962 0.049 0.220 1.00 74.44 91 ASP A O 1
ATOM 744 N N . LEU A 1 92 ? 14.391 -2.077 -0.351 1.00 76.00 92 LEU A N 1
ATOM 745 C CA . LEU A 1 92 ? 13.381 -2.057 -1.396 1.00 76.00 92 LEU A C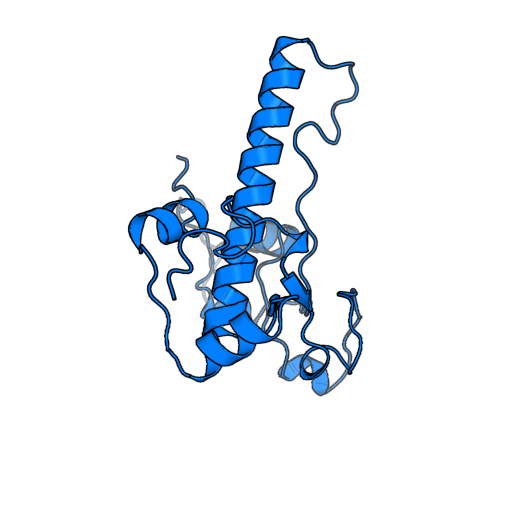A 1
ATOM 746 C C . LEU A 1 92 ? 12.011 -2.008 -0.748 1.00 76.00 92 LEU A C 1
ATOM 748 O O . LEU A 1 92 ? 11.213 -1.203 -1.187 1.00 76.00 92 LEU A O 1
ATOM 752 N N . TRP A 1 93 ? 11.752 -2.816 0.284 1.00 82.44 93 TRP A N 1
ATOM 753 C CA . TRP A 1 93 ? 10.465 -2.933 0.968 1.00 82.44 93 TRP A CA 1
ATOM 754 C C . TRP A 1 93 ? 10.557 -2.484 2.418 1.00 82.44 93 TRP A C 1
ATOM 756 O O . TRP A 1 93 ? 11.156 -3.181 3.234 1.00 82.44 93 TRP A O 1
ATOM 766 N N . ASP A 1 94 ? 9.923 -1.350 2.721 1.00 77.81 94 ASP A N 1
ATOM 767 C CA . ASP A 1 94 ? 9.809 -0.861 4.089 1.00 77.81 94 ASP A CA 1
ATOM 768 C C . ASP A 1 94 ? 9.019 -1.854 4.949 1.00 77.81 94 ASP A C 1
ATOM 770 O O . ASP A 1 94 ? 8.077 -2.523 4.496 1.00 77.81 94 ASP A O 1
ATOM 774 N N . LYS A 1 95 ? 9.426 -1.959 6.212 1.00 80.75 95 LYS A N 1
ATOM 775 C CA . LYS A 1 95 ? 8.693 -2.736 7.208 1.00 80.75 95 LYS A CA 1
ATOM 776 C C . LYS A 1 95 ? 7.403 -2.000 7.546 1.00 80.75 95 LYS A C 1
ATOM 778 O O . LYS A 1 95 ? 7.374 -0.779 7.612 1.00 80.75 95 LYS A O 1
ATOM 783 N N . VAL A 1 96 ? 6.339 -2.764 7.758 1.00 82.81 96 VAL A N 1
ATOM 784 C CA . VAL A 1 96 ? 5.074 -2.207 8.243 1.00 82.81 96 VAL A CA 1
ATOM 785 C C . VAL A 1 96 ? 5.239 -1.771 9.695 1.00 82.81 96 VAL A C 1
ATOM 787 O O . VAL A 1 96 ? 5.932 -2.458 10.451 1.00 82.81 96 VAL A O 1
ATOM 790 N N . ASP A 1 97 ? 4.596 -0.669 10.086 1.00 84.50 97 ASP A N 1
ATOM 791 C CA . ASP A 1 97 ? 4.624 -0.243 11.485 1.00 84.50 97 ASP A CA 1
ATOM 792 C C . ASP A 1 97 ? 3.977 -1.311 12.377 1.00 84.50 97 ASP A C 1
ATOM 794 O O . ASP A 1 97 ? 3.130 -2.110 11.949 1.00 84.50 97 ASP A O 1
ATOM 798 N N . SER A 1 98 ? 4.375 -1.320 13.645 1.00 88.69 98 SER A N 1
ATOM 799 C CA . SER A 1 98 ? 3.767 -2.197 14.637 1.00 88.69 98 SER A CA 1
ATOM 800 C C . SER A 1 98 ? 2.268 -1.883 14.784 1.00 88.69 98 SER A C 1
ATOM 802 O O . SER A 1 98 ? 1.887 -0.711 14.785 1.00 88.69 98 SER A O 1
ATOM 804 N N . PRO A 1 99 ? 1.395 -2.897 14.931 1.00 91.31 99 PRO A N 1
ATOM 805 C CA . PRO A 1 99 ? -0.030 -2.672 15.164 1.00 91.31 99 PRO A CA 1
ATOM 806 C C . PRO A 1 99 ? -0.295 -1.798 16.404 1.00 91.31 99 PRO A C 1
ATOM 808 O O . PRO A 1 99 ? 0.492 -1.832 17.353 1.00 91.31 99 PRO A O 1
ATOM 811 N N . PRO A 1 100 ? -1.426 -1.073 16.464 1.00 93.12 100 PRO A N 1
ATOM 812 C CA . PRO A 1 100 ? -1.770 -0.281 17.643 1.00 93.12 100 PRO A CA 1
ATOM 813 C C . PRO A 1 100 ? -1.919 -1.169 18.884 1.00 93.12 100 PRO A C 1
ATOM 815 O O . PRO A 1 100 ? -2.510 -2.253 18.830 1.00 93.12 100 PRO A O 1
ATOM 818 N N . GLY A 1 101 ? -1.358 -0.705 20.001 1.00 90.69 101 GLY A N 1
ATOM 819 C CA . GLY A 1 101 ? -1.281 -1.452 21.260 1.00 90.69 101 GLY A CA 1
ATOM 820 C C . GLY A 1 101 ? -0.165 -2.502 21.322 1.00 90.69 101 GLY A C 1
ATOM 821 O O . GLY A 1 101 ? -0.012 -3.162 22.348 1.00 90.69 101 GLY A O 1
ATOM 822 N N . PHE A 1 102 ? 0.637 -2.674 20.264 1.00 90.81 102 PHE A N 1
ATOM 823 C CA . PHE A 1 102 ? 1.817 -3.536 20.323 1.00 90.81 102 PHE A CA 1
ATOM 824 C C . PHE A 1 102 ? 2.825 -3.003 21.355 1.00 90.81 102 PHE A C 1
ATOM 826 O O . PHE A 1 102 ? 3.179 -1.827 21.329 1.00 90.81 102 PHE A O 1
ATOM 833 N N . GLY A 1 103 ? 3.287 -3.870 22.259 1.00 90.19 103 GLY A N 1
ATOM 834 C CA . GLY A 1 103 ? 4.219 -3.510 23.337 1.00 90.19 103 GLY A CA 1
ATOM 835 C C . GLY A 1 103 ? 3.558 -3.061 24.645 1.00 90.19 103 GLY A C 1
ATOM 836 O O . GLY A 1 103 ? 4.266 -2.810 25.616 1.00 90.19 103 GLY A O 1
ATOM 837 N N . GLN A 1 104 ? 2.223 -2.998 24.710 1.00 89.44 104 GLN A N 1
ATOM 838 C CA . GLN A 1 104 ? 1.516 -2.850 25.984 1.00 89.44 104 GLN A CA 1
ATOM 839 C C . GLN A 1 104 ? 1.660 -4.145 26.797 1.00 89.44 104 GLN A C 1
ATOM 841 O O . GLN A 1 104 ? 1.369 -5.230 26.294 1.00 89.44 104 GLN A O 1
ATOM 846 N N . PHE A 1 105 ? 2.158 -4.032 28.032 1.00 91.88 105 PHE A N 1
ATOM 847 C CA . PHE A 1 105 ? 2.396 -5.182 28.911 1.00 91.88 105 PHE A CA 1
ATOM 848 C C . PHE A 1 105 ? 1.111 -5.671 29.599 1.00 91.88 105 PHE A C 1
ATOM 850 O O . PHE A 1 105 ? 0.940 -6.871 29.804 1.00 91.88 105 PHE A O 1
ATOM 857 N N . ASP A 1 106 ? 0.197 -4.751 29.909 1.00 94.56 106 ASP A N 1
ATOM 858 C CA . ASP A 1 106 ? -1.066 -5.048 30.584 1.00 94.56 106 ASP A CA 1
ATOM 859 C C . ASP A 1 106 ? -2.196 -5.417 29.611 1.00 94.56 106 ASP A C 1
ATOM 861 O O . ASP A 1 106 ? -2.173 -5.092 28.420 1.00 94.56 106 ASP A O 1
ATOM 865 N N . PHE A 1 107 ? -3.233 -6.084 30.130 1.00 92.62 107 PHE A N 1
ATOM 866 C CA . PHE A 1 107 ? -4.429 -6.389 29.349 1.00 92.62 107 PHE A CA 1
ATOM 867 C C . PHE A 1 107 ? -5.234 -5.113 29.063 1.00 92.62 107 PHE A C 1
ATOM 869 O O . PHE A 1 107 ? -5.585 -4.395 30.000 1.00 92.62 107 PHE A O 1
ATOM 876 N N . PRO A 1 108 ? -5.609 -4.854 27.798 1.00 95.00 108 PRO A N 1
ATOM 877 C CA . PRO A 1 108 ? -6.315 -3.634 27.446 1.00 95.00 108 PRO A CA 1
ATOM 878 C C . PRO A 1 108 ? -7.754 -3.660 27.967 1.00 95.00 108 PRO A C 1
ATOM 880 O O . PRO A 1 108 ? -8.470 -4.665 27.854 1.00 95.00 108 PRO A O 1
ATOM 883 N N . SER A 1 109 ? -8.212 -2.514 28.457 1.00 96.38 109 SER A N 1
ATOM 884 C CA . SER A 1 109 ? -9.611 -2.288 28.816 1.00 96.38 109 SER A CA 1
ATOM 885 C C . SER A 1 109 ? -10.534 -2.387 27.592 1.00 96.38 109 SER A C 1
ATOM 887 O O . SER A 1 109 ? -10.114 -2.287 26.437 1.00 96.38 109 SER A O 1
ATOM 889 N N . THR A 1 110 ? -11.843 -2.546 27.813 1.00 95.81 110 THR A N 1
ATOM 890 C CA . THR A 1 110 ? -12.824 -2.597 26.711 1.00 95.81 110 THR A CA 1
ATOM 891 C C . THR A 1 110 ? -12.786 -1.337 25.838 1.00 95.81 110 THR A C 1
ATOM 893 O O . THR A 1 110 ? -12.934 -1.440 24.621 1.00 95.81 110 THR A O 1
ATOM 896 N N . GLN A 1 111 ? -12.545 -0.167 26.436 1.00 95.25 111 GLN A N 1
ATOM 897 C CA . GLN A 1 111 ? -12.457 1.109 25.719 1.00 95.25 111 GLN A CA 1
ATOM 898 C C . GLN A 1 111 ? -11.187 1.176 24.857 1.00 95.25 111 GLN A C 1
ATOM 900 O O . GLN A 1 111 ? -11.266 1.479 23.666 1.00 95.25 111 GLN A O 1
ATOM 905 N N . GLU A 1 112 ? -10.036 0.789 25.412 1.00 95.06 112 GLU A N 1
ATOM 906 C CA . GLU A 1 112 ? -8.767 0.719 24.672 1.00 95.06 112 GLU A CA 1
ATOM 907 C C . GLU A 1 112 ? -8.826 -0.303 23.538 1.00 95.06 112 GLU A C 1
ATOM 909 O O . GLU A 1 112 ? -8.353 -0.037 22.437 1.00 95.06 112 GLU A O 1
ATOM 914 N N . ARG A 1 113 ? -9.490 -1.447 23.740 1.00 94.75 113 ARG A N 1
ATOM 915 C CA . ARG A 1 113 ? -9.697 -2.438 22.671 1.00 94.75 113 ARG A CA 1
ATOM 916 C C . ARG A 1 113 ? -10.478 -1.868 21.493 1.00 94.75 113 ARG A C 1
ATOM 918 O O . ARG A 1 113 ? -10.184 -2.223 20.352 1.00 94.75 113 ARG A O 1
ATOM 925 N N . ILE A 1 114 ? -11.490 -1.040 21.749 1.00 96.38 114 ILE A N 1
ATOM 926 C CA . ILE A 1 114 ? -12.264 -0.379 20.690 1.00 96.38 114 ILE A CA 1
ATOM 927 C C . ILE A 1 114 ? -11.375 0.630 19.961 1.00 96.38 114 ILE A C 1
ATOM 929 O O . ILE A 1 114 ? -11.333 0.613 18.731 1.00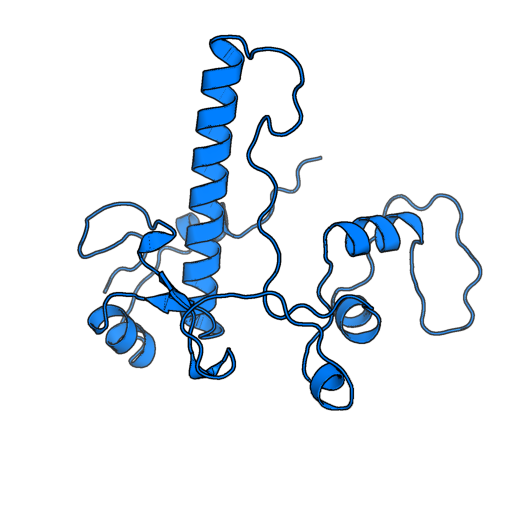 96.38 114 ILE A O 1
ATOM 933 N N . LYS A 1 115 ? -10.610 1.433 20.709 1.00 95.62 115 LYS A N 1
ATOM 934 C CA . LYS A 1 115 ? -9.666 2.408 20.153 1.00 95.62 115 LYS A CA 1
ATOM 935 C C . LYS A 1 115 ? -8.607 1.741 19.267 1.00 95.62 115 LYS A C 1
ATOM 937 O O . LYS A 1 115 ? -8.511 2.079 18.091 1.00 95.62 115 LYS A O 1
ATOM 942 N N . ASN A 1 116 ? -7.917 0.714 19.771 1.00 95.44 116 ASN A N 1
ATOM 943 C CA . ASN A 1 116 ? -6.892 -0.023 19.024 1.00 95.44 116 ASN A CA 1
ATOM 944 C C . ASN A 1 116 ? -7.470 -0.662 17.749 1.00 95.44 116 ASN A C 1
ATOM 946 O O . ASN A 1 116 ? -6.818 -0.689 16.706 1.00 95.44 116 ASN A O 1
ATOM 950 N N . LYS A 1 117 ? -8.711 -1.171 17.794 1.00 95.31 117 LYS A N 1
ATOM 951 C CA . LYS A 1 117 ? -9.387 -1.708 16.600 1.00 95.31 117 LYS A CA 1
ATOM 952 C C . LYS A 1 117 ? -9.648 -0.634 15.549 1.00 95.31 117 LYS A C 1
ATOM 954 O O . LYS A 1 117 ? -9.469 -0.911 14.362 1.00 95.31 117 LYS A O 1
ATOM 959 N N . GLU A 1 118 ? -10.081 0.552 15.965 1.00 95.62 118 GLU A N 1
ATOM 960 C CA . GLU A 1 118 ? -10.352 1.654 15.042 1.00 95.62 118 GLU A CA 1
ATOM 961 C C . GLU A 1 118 ? -9.058 2.196 14.429 1.00 95.62 118 GLU A C 1
ATOM 963 O O . GLU A 1 118 ? -8.967 2.318 13.208 1.00 95.62 118 GLU A O 1
ATOM 968 N N . GLU A 1 119 ? -8.015 2.394 15.235 1.00 94.06 119 GLU A N 1
ATOM 969 C CA . GLU A 1 119 ? -6.683 2.782 14.754 1.00 94.06 119 GLU A CA 1
ATOM 970 C C . GLU A 1 119 ? -6.123 1.755 13.762 1.00 94.06 119 GLU A C 1
ATOM 972 O O . GLU A 1 119 ? -5.643 2.120 12.689 1.00 94.06 119 GLU A O 1
ATOM 977 N N . ALA A 1 120 ? -6.278 0.457 14.045 1.00 94.44 120 ALA A N 1
ATOM 978 C CA . ALA A 1 120 ? -5.844 -0.601 13.137 1.00 94.44 120 ALA A CA 1
ATOM 979 C C . ALA A 1 120 ? -6.629 -0.569 11.817 1.00 94.44 120 ALA A C 1
ATOM 981 O O . ALA A 1 120 ? -6.080 -0.878 10.756 1.00 94.44 120 ALA A O 1
ATOM 982 N N . ARG A 1 121 ? -7.917 -0.205 11.860 1.00 93.62 121 ARG A N 1
ATOM 983 C CA . ARG A 1 121 ? -8.759 -0.054 10.667 1.00 93.62 121 ARG A CA 1
ATOM 984 C C . ARG A 1 121 ? -8.282 1.115 9.810 1.00 93.62 121 ARG A C 1
ATOM 986 O O . ARG A 1 121 ? -8.155 0.945 8.598 1.00 93.62 121 ARG A O 1
ATOM 993 N N . VAL A 1 122 ? -7.990 2.261 10.424 1.00 92.00 122 VAL A N 1
ATOM 994 C CA . VAL A 1 122 ? -7.453 3.445 9.733 1.00 92.00 122 VAL A CA 1
ATOM 995 C C . VAL A 1 122 ? -6.080 3.143 9.136 1.00 92.00 122 VAL A C 1
ATOM 997 O O . VAL A 1 122 ? -5.872 3.383 7.949 1.00 92.00 122 VAL A O 1
ATOM 1000 N N . MET A 1 123 ? -5.186 2.521 9.906 1.00 91.31 123 MET A N 1
ATOM 1001 C CA . MET A 1 123 ? -3.851 2.121 9.457 1.00 91.31 123 MET A CA 1
ATOM 1002 C C . MET A 1 123 ? -3.907 1.183 8.242 1.00 91.31 123 MET A C 1
ATOM 1004 O O . MET A 1 123 ? -3.244 1.429 7.236 1.00 91.31 123 MET A O 1
ATOM 1008 N N . LYS A 1 124 ? -4.746 0.138 8.285 1.00 93.25 124 LYS A N 1
ATOM 1009 C CA . LYS A 1 124 ? -4.927 -0.782 7.148 1.00 93.25 124 LYS A CA 1
ATOM 1010 C C . LYS A 1 124 ? -5.490 -0.081 5.916 1.00 93.25 124 LYS A C 1
ATOM 1012 O O . LYS A 1 124 ? -5.079 -0.408 4.804 1.00 93.25 124 LYS A O 1
ATOM 1017 N N . LYS A 1 125 ? -6.424 0.858 6.106 1.00 93.00 125 LYS A N 1
ATOM 1018 C CA . LYS A 1 125 ? -6.963 1.673 5.012 1.00 93.00 125 LYS A CA 1
ATOM 1019 C C . LYS A 1 125 ? -5.866 2.524 4.385 1.00 93.00 125 LYS A C 1
ATOM 1021 O O . LYS A 1 125 ? -5.674 2.412 3.182 1.00 93.00 125 LYS A O 1
ATOM 1026 N N . ARG A 1 126 ? -5.106 3.282 5.183 1.00 91.62 126 ARG A N 1
ATOM 1027 C CA . ARG A 1 126 ? -3.956 4.079 4.720 1.00 91.62 126 ARG A CA 1
ATOM 1028 C C . ARG A 1 126 ? -3.026 3.247 3.841 1.00 91.62 126 ARG A C 1
ATOM 1030 O O . ARG A 1 126 ? -2.855 3.546 2.666 1.00 91.62 126 ARG A O 1
ATOM 1037 N N . MET A 1 127 ? -2.547 2.124 4.371 1.00 92.44 127 MET A N 1
ATOM 1038 C CA . MET A 1 127 ? -1.658 1.223 3.637 1.00 92.44 127 MET A CA 1
ATOM 1039 C C . MET A 1 127 ? -2.281 0.692 2.332 1.00 92.44 127 MET A C 1
ATOM 1041 O O . MET A 1 127 ? -1.575 0.458 1.354 1.00 92.44 127 MET A O 1
ATOM 1045 N N . ALA A 1 128 ? -3.598 0.470 2.283 1.00 95.06 128 ALA A N 1
ATOM 1046 C CA . ALA A 1 128 ? -4.274 0.053 1.056 1.00 95.06 128 ALA A CA 1
ATOM 1047 C C . ALA A 1 128 ? -4.320 1.175 0.005 1.00 95.06 128 ALA A C 1
ATOM 1049 O O . ALA A 1 128 ? -4.124 0.896 -1.178 1.00 95.06 128 ALA A O 1
ATOM 1050 N N . TYR A 1 129 ? -4.526 2.427 0.419 1.00 93.50 129 TYR A N 1
ATOM 1051 C CA . TYR A 1 129 ? -4.499 3.589 -0.475 1.00 93.50 129 TYR A CA 1
ATOM 1052 C C . TYR A 1 129 ? -3.078 3.945 -0.939 1.00 93.50 129 TYR A C 1
ATOM 1054 O O . TYR A 1 129 ? -2.895 4.295 -2.102 1.00 93.50 129 TYR A O 1
ATOM 1062 N N . GLU A 1 130 ? -2.057 3.751 -0.105 1.00 91.19 130 GLU A N 1
ATOM 1063 C CA . GLU A 1 130 ? -0.650 3.836 -0.528 1.00 91.19 130 GLU A CA 1
ATOM 1064 C C . GLU A 1 130 ? -0.339 2.804 -1.622 1.00 91.19 130 GLU A C 1
ATOM 1066 O O . GLU A 1 130 ? 0.253 3.129 -2.652 1.00 91.19 130 GLU A O 1
ATOM 1071 N N . ARG A 1 131 ? -0.805 1.556 -1.460 1.00 94.25 131 ARG A N 1
ATOM 1072 C CA . ARG A 1 131 ? -0.669 0.525 -2.506 1.00 94.25 131 ARG A CA 1
ATOM 1073 C C . ARG A 1 131 ? -1.426 0.888 -3.777 1.00 94.25 131 ARG A C 1
ATOM 1075 O O . ARG A 1 131 ? -0.915 0.619 -4.862 1.00 94.25 131 ARG A O 1
ATOM 1082 N N . LEU A 1 132 ? -2.607 1.496 -3.651 1.00 94.50 132 LEU A N 1
ATOM 1083 C CA . LEU A 1 132 ? -3.364 2.020 -4.786 1.00 94.50 132 LEU A CA 1
ATOM 1084 C C . LEU A 1 132 ? -2.550 3.083 -5.531 1.00 94.50 132 LEU A C 1
ATOM 1086 O O . LEU A 1 132 ? -2.377 2.961 -6.739 1.00 94.50 132 LEU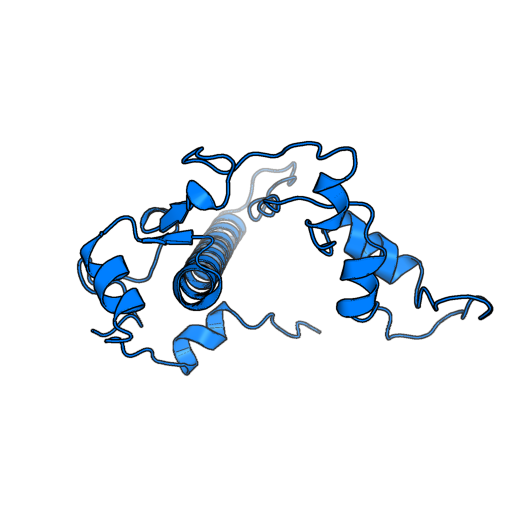 A O 1
ATOM 1090 N N . TYR A 1 133 ? -1.980 4.061 -4.825 1.00 92.56 133 TYR A N 1
ATOM 1091 C CA . TYR A 1 133 ? -1.119 5.091 -5.415 1.00 92.56 133 TYR A CA 1
ATOM 1092 C C . TYR A 1 133 ? 0.075 4.494 -6.151 1.00 92.56 133 TYR A C 1
ATOM 1094 O O . TYR A 1 133 ? 0.283 4.761 -7.336 1.00 92.56 133 TYR A O 1
ATOM 1102 N N . SER A 1 134 ? 0.814 3.606 -5.486 1.00 91.12 134 SER A N 1
ATOM 1103 C CA . SER A 1 134 ? 1.946 2.921 -6.101 1.00 91.12 134 SER A CA 1
ATOM 1104 C C . SER A 1 134 ? 1.542 2.056 -7.295 1.00 91.12 134 SER A C 1
ATOM 1106 O O . SER A 1 134 ? 2.363 1.856 -8.183 1.00 91.12 134 SER A O 1
ATOM 1108 N N . ALA A 1 135 ? 0.321 1.517 -7.337 1.00 94.12 135 ALA A N 1
ATOM 1109 C CA . ALA A 1 135 ? -0.166 0.759 -8.487 1.00 94.12 135 ALA A CA 1
ATOM 1110 C C . ALA A 1 135 ? -0.509 1.652 -9.687 1.00 94.12 135 ALA A C 1
ATOM 1112 O O . ALA A 1 135 ? -0.351 1.217 -10.828 1.00 94.12 135 ALA A O 1
ATOM 1113 N N . LEU A 1 136 ? -0.938 2.891 -9.438 1.00 92.69 136 LEU A N 1
ATOM 1114 C CA . LEU A 1 136 ? -1.248 3.873 -10.477 1.00 92.69 136 LEU A CA 1
ATOM 1115 C C . LEU A 1 136 ? 0.015 4.528 -11.057 1.00 92.69 136 LEU A C 1
ATOM 1117 O O . LEU A 1 136 ? 0.110 4.682 -12.272 1.00 92.69 136 LEU A O 1
ATOM 1121 N N . HIS A 1 137 ? 0.986 4.881 -10.209 1.00 88.31 137 HIS A N 1
ATOM 1122 C CA . HIS A 1 137 ? 2.169 5.651 -10.614 1.00 88.31 137 HIS A CA 1
ATOM 1123 C C . HIS A 1 137 ? 3.422 4.780 -10.767 1.00 88.31 137 HIS A C 1
ATOM 1125 O O . HIS A 1 137 ? 3.956 4.632 -11.866 1.00 88.31 137 HIS A O 1
ATOM 1131 N N . ASP A 1 138 ? 3.869 4.161 -9.673 1.00 84.25 138 ASP A N 1
ATOM 1132 C CA . ASP A 1 138 ? 5.194 3.527 -9.598 1.00 84.25 138 ASP A CA 1
ATOM 1133 C C . ASP A 1 138 ? 5.226 2.083 -10.127 1.00 84.25 138 ASP A C 1
ATOM 1135 O O . ASP A 1 138 ? 6.294 1.490 -10.281 1.00 84.25 138 ASP A O 1
ATOM 1139 N N . LYS A 1 139 ? 4.054 1.471 -10.350 1.00 88.62 139 LYS A N 1
ATOM 1140 C CA . LYS A 1 139 ? 3.855 0.052 -10.717 1.00 88.62 139 LYS A CA 1
ATOM 1141 C C . LYS A 1 139 ? 4.579 -0.940 -9.802 1.00 88.62 139 LYS A C 1
ATOM 1143 O O . LYS A 1 139 ? 4.866 -2.075 -10.188 1.00 88.62 139 LYS A O 1
ATOM 1148 N N . ARG A 1 140 ? 4.870 -0.526 -8.571 1.00 89.69 140 ARG A N 1
ATOM 1149 C CA . ARG A 1 140 ? 5.486 -1.356 -7.531 1.00 89.69 140 ARG A CA 1
ATOM 1150 C C . ARG A 1 140 ? 4.508 -2.404 -7.002 1.00 89.69 140 ARG A C 1
ATOM 1152 O O . ARG A 1 140 ? 4.866 -3.563 -6.783 1.00 89.69 140 ARG A O 1
ATOM 1159 N N . TRP A 1 141 ? 3.265 -1.977 -6.822 1.00 94.38 141 TRP A N 1
ATOM 1160 C CA . TRP A 1 141 ? 2.127 -2.835 -6.540 1.00 94.38 141 TRP A CA 1
ATOM 1161 C C . TRP A 1 141 ? 1.303 -3.000 -7.815 1.00 94.38 141 TRP A C 1
ATOM 1163 O O . TRP A 1 141 ? 1.235 -2.099 -8.641 1.00 94.38 141 TRP A O 1
ATOM 1173 N N . LEU A 1 142 ? 0.688 -4.162 -7.985 1.00 96.06 142 LEU A N 1
ATOM 1174 C CA . LEU A 1 142 ? -0.266 -4.454 -9.050 1.00 96.06 142 LEU A CA 1
ATOM 1175 C C . LEU A 1 142 ? -1.587 -4.871 -8.416 1.00 96.06 142 LEU A C 1
ATOM 1177 O O . LEU A 1 142 ? -1.607 -5.427 -7.315 1.00 96.06 142 LEU A O 1
ATOM 1181 N N . PHE A 1 143 ? -2.695 -4.684 -9.121 1.00 96.69 143 PHE A N 1
ATOM 1182 C CA . PHE A 1 143 ? -3.960 -5.264 -8.692 1.00 96.69 143 PHE A CA 1
ATOM 1183 C C . PHE A 1 143 ? -3.911 -6.783 -8.860 1.00 96.69 143 PHE A C 1
ATOM 1185 O O . PHE A 1 143 ? -3.319 -7.311 -9.813 1.00 96.69 143 PHE A O 1
ATOM 1192 N N . LYS A 1 144 ? -4.559 -7.515 -7.950 1.00 95.81 144 LYS A N 1
ATOM 1193 C CA . LYS A 1 144 ? -4.771 -8.956 -8.143 1.00 95.81 144 LYS A CA 1
ATOM 1194 C C . LYS A 1 144 ? -5.658 -9.234 -9.350 1.00 95.81 144 LYS A C 1
ATOM 1196 O O . LYS A 1 144 ? -5.388 -10.190 -10.066 1.00 95.81 144 LYS A O 1
ATOM 1201 N N . ASN A 1 145 ? -6.678 -8.402 -9.569 1.00 95.88 145 ASN A N 1
ATOM 1202 C CA . ASN A 1 145 ? -7.517 -8.498 -10.756 1.00 95.88 145 ASN A CA 1
ATOM 1203 C C . ASN A 1 145 ? -6.783 -7.901 -11.968 1.00 95.88 145 ASN A C 1
ATOM 1205 O O . ASN A 1 145 ? -6.352 -6.749 -11.947 1.00 95.88 145 ASN A O 1
ATOM 1209 N N . GLU A 1 146 ? -6.657 -8.693 -13.026 1.00 95.00 146 GLU A N 1
ATOM 1210 C CA . GLU A 1 146 ? -5.981 -8.318 -14.264 1.00 95.00 146 GLU A CA 1
ATOM 1211 C C . GLU A 1 146 ? -6.742 -7.267 -15.073 1.00 95.00 146 GLU A C 1
ATOM 1213 O O . GLU A 1 146 ? -6.113 -6.449 -15.742 1.00 95.00 146 GLU A O 1
ATOM 1218 N N . GLU A 1 147 ? -8.073 -7.234 -14.986 1.00 94.94 147 GLU A N 1
ATOM 1219 C CA . GLU A 1 147 ? -8.896 -6.235 -15.680 1.00 94.94 147 GLU A CA 1
ATOM 1220 C C . GLU A 1 147 ? -8.591 -4.823 -15.182 1.00 94.94 147 GLU A C 1
ATOM 1222 O O . GLU A 1 147 ? -8.441 -3.902 -15.983 1.00 94.94 147 GLU A O 1
ATOM 1227 N N . LEU A 1 148 ? -8.383 -4.673 -13.869 1.00 94.38 148 LEU A N 1
ATOM 1228 C CA . LEU A 1 148 ? -7.954 -3.408 -13.275 1.00 94.38 148 LEU A CA 1
ATOM 1229 C C . LEU A 1 148 ? -6.593 -2.981 -13.823 1.00 94.38 148 LEU A C 1
ATOM 1231 O O . LEU A 1 148 ? -6.434 -1.833 -14.224 1.00 94.38 148 LEU A O 1
ATOM 1235 N N . ASN A 1 149 ? -5.636 -3.910 -13.913 1.00 94.56 149 ASN A N 1
ATOM 1236 C CA . ASN A 1 149 ? -4.311 -3.614 -14.462 1.00 94.56 149 ASN A CA 1
ATOM 1237 C C . ASN A 1 149 ? -4.400 -3.129 -15.921 1.00 94.56 149 ASN A C 1
ATOM 1239 O O . ASN A 1 149 ? -3.704 -2.186 -16.291 1.00 94.56 149 ASN A O 1
ATOM 1243 N N . LYS A 1 150 ? -5.278 -3.726 -16.740 1.00 94.94 150 LYS A N 1
ATOM 1244 C CA . LYS A 1 150 ? -5.534 -3.267 -18.118 1.00 94.94 150 LYS A CA 1
ATOM 1245 C C . LYS A 1 150 ? -6.124 -1.855 -18.133 1.00 94.94 150 LYS A C 1
ATOM 1247 O O . LYS A 1 150 ? -5.603 -0.994 -18.830 1.00 94.94 150 LYS A O 1
ATOM 1252 N N . CYS A 1 151 ? -7.143 -1.584 -17.315 1.00 94.06 151 CYS A N 1
ATOM 1253 C CA . CYS A 1 151 ? -7.753 -0.254 -17.225 1.00 94.06 151 CYS A CA 1
ATOM 1254 C C . CYS A 1 151 ? -6.763 0.835 -16.794 1.00 94.06 151 CYS A C 1
ATOM 1256 O O . CYS A 1 151 ? -6.827 1.944 -17.324 1.00 94.06 151 CYS A O 1
ATOM 1258 N N . VAL A 1 152 ? -5.861 0.529 -15.857 1.00 94.19 152 VAL A N 1
ATOM 1259 C CA . VAL A 1 152 ? -4.808 1.459 -15.423 1.00 94.19 152 VAL A CA 1
ATOM 1260 C C . VAL A 1 152 ? -3.789 1.694 -16.534 1.00 94.19 152 VAL A C 1
ATOM 1262 O O . VAL A 1 152 ? -3.450 2.843 -16.798 1.00 94.19 152 VAL A O 1
ATOM 1265 N N . ASN A 1 153 ? -3.354 0.642 -17.236 1.00 93.12 153 ASN A N 1
ATOM 1266 C CA . ASN A 1 153 ? -2.435 0.782 -18.371 1.00 93.12 153 ASN A CA 1
ATOM 1267 C C . ASN A 1 153 ? -3.031 1.619 -19.513 1.00 93.12 153 ASN A C 1
ATOM 1269 O O . ASN A 1 153 ? -2.310 2.403 -20.122 1.00 93.12 153 ASN A O 1
ATOM 1273 N N . ASP A 1 154 ? -4.335 1.494 -19.760 1.00 94.38 154 ASP A N 1
ATOM 1274 C CA . ASP A 1 154 ? -5.049 2.277 -20.774 1.00 94.38 154 ASP A CA 1
ATOM 1275 C C . ASP A 1 154 ? -5.438 3.689 -20.289 1.00 94.38 154 ASP A C 1
ATOM 1277 O O . ASP A 1 154 ? -6.093 4.426 -21.024 1.00 94.38 154 ASP A O 1
ATOM 1281 N N . ALA A 1 155 ? -5.117 4.053 -19.040 1.00 91.62 155 ALA A N 1
ATOM 1282 C CA . ALA A 1 155 ? -5.550 5.290 -18.379 1.00 91.62 155 ALA A CA 1
ATOM 1283 C C . ALA A 1 155 ? -7.082 5.515 -18.390 1.00 91.62 155 ALA A C 1
ATOM 1285 O O . ALA A 1 155 ? -7.570 6.642 -18.331 1.00 91.62 155 ALA A O 1
ATOM 1286 N N . ARG A 1 156 ? -7.876 4.435 -18.432 1.00 92.81 156 ARG A N 1
ATOM 1287 C CA . ARG A 1 156 ? -9.351 4.474 -18.501 1.00 92.81 156 ARG A CA 1
ATOM 1288 C C . ARG A 1 156 ? -10.000 4.423 -17.118 1.00 92.81 156 ARG A C 1
ATOM 1290 O O . ARG A 1 156 ? -10.925 3.633 -16.875 1.00 92.81 156 ARG A O 1
ATOM 1297 N N . TYR A 1 157 ? -9.539 5.260 -16.196 1.00 93.25 157 TYR A N 1
ATOM 1298 C CA . TYR A 1 157 ? -10.064 5.308 -14.834 1.00 93.25 157 TYR A CA 1
ATOM 1299 C C . TYR A 1 157 ? -10.397 6.721 -14.356 1.00 93.25 157 TYR A C 1
ATOM 1301 O O . TYR A 1 157 ? -9.882 7.709 -14.865 1.00 93.25 157 TYR A O 1
ATOM 1309 N N . THR A 1 158 ? -11.294 6.792 -13.379 1.00 93.00 158 THR A N 1
ATOM 1310 C CA . THR A 1 158 ? -11.633 8.007 -12.635 1.00 93.00 158 THR A CA 1
ATOM 1311 C C . THR A 1 158 ? -11.351 7.760 -11.161 1.00 93.00 158 THR A C 1
ATOM 1313 O O . THR A 1 158 ? -11.432 6.621 -10.695 1.00 93.00 158 THR A O 1
ATOM 1316 N N . LEU A 1 159 ? -10.983 8.812 -10.440 1.00 90.06 159 LEU A N 1
ATOM 1317 C CA . LEU A 1 159 ? -10.667 8.746 -9.021 1.00 90.06 159 LEU A CA 1
ATOM 1318 C C . LEU A 1 159 ? -11.105 10.052 -8.365 1.00 90.06 159 LEU A C 1
ATOM 1320 O O . LEU A 1 159 ? -10.733 11.126 -8.841 1.00 90.06 159 LEU A O 1
ATOM 1324 N N . ASP A 1 160 ? -11.854 9.960 -7.271 1.00 91.12 160 ASP A N 1
ATOM 1325 C CA . ASP A 1 160 ? -12.074 11.109 -6.402 1.00 91.12 160 ASP A CA 1
ATOM 1326 C C . ASP A 1 160 ? -10.789 11.427 -5.624 1.00 91.12 160 ASP A C 1
ATOM 1328 O O . ASP A 1 160 ? -10.362 10.687 -4.730 1.00 91.12 160 ASP A O 1
ATOM 1332 N N . GLN A 1 161 ? -10.168 12.552 -5.979 1.00 86.75 161 GLN A N 1
ATOM 1333 C CA . GLN A 1 161 ? -8.938 13.026 -5.352 1.00 86.75 161 GLN A CA 1
ATOM 1334 C C . GLN A 1 161 ? -9.134 13.331 -3.862 1.00 86.75 161 GLN A C 1
ATOM 1336 O O . GLN A 1 161 ? -8.194 13.151 -3.093 1.00 86.75 161 GLN A O 1
ATOM 1341 N N . GLY A 1 162 ? -10.333 13.738 -3.429 1.00 87.62 162 GLY A N 1
ATOM 1342 C CA . GLY A 1 162 ? -10.598 14.070 -2.027 1.00 87.62 162 GLY A CA 1
ATOM 1343 C C . GLY A 1 162 ? -10.495 12.848 -1.115 1.00 87.62 162 GLY A C 1
ATOM 1344 O O . GLY A 1 162 ? -9.762 12.860 -0.123 1.00 87.62 162 GLY A O 1
ATOM 1345 N N . VAL A 1 163 ? -11.175 11.757 -1.481 1.00 85.06 163 VAL A N 1
ATOM 1346 C CA . VAL A 1 163 ? -11.078 10.471 -0.765 1.00 85.06 163 VAL A CA 1
ATOM 1347 C C . VAL A 1 163 ? -9.656 9.927 -0.809 1.00 85.06 163 VAL A C 1
ATOM 1349 O O . VAL A 1 163 ? -9.166 9.398 0.188 1.00 85.06 163 VAL A O 1
ATOM 1352 N N . PHE A 1 164 ? -8.986 10.074 -1.949 1.00 84.12 164 PHE A N 1
ATOM 1353 C CA . PHE A 1 164 ? -7.640 9.563 -2.132 1.00 84.12 164 PHE A CA 1
ATOM 1354 C C . PHE A 1 164 ? -6.606 10.285 -1.259 1.00 84.12 164 PHE A C 1
ATOM 1356 O O . PHE A 1 164 ? -5.866 9.642 -0.515 1.00 84.12 164 PHE A O 1
ATOM 1363 N N . LEU A 1 165 ? -6.597 11.619 -1.292 1.00 85.94 165 LEU A N 1
ATOM 1364 C CA . LEU A 1 165 ? -5.663 12.438 -0.520 1.00 85.94 165 LEU A CA 1
ATOM 1365 C C . LEU A 1 165 ? -5.901 12.317 0.985 1.00 85.94 165 LEU A C 1
ATOM 1367 O O . LEU A 1 165 ? -4.934 12.324 1.739 1.00 85.94 165 LEU A O 1
ATOM 1371 N N . LYS A 1 166 ? -7.148 12.107 1.426 1.00 85.69 166 LYS A N 1
ATOM 1372 C CA . LYS A 1 166 ? -7.483 11.888 2.844 1.00 85.69 166 LYS A CA 1
ATOM 1373 C C . LYS A 1 166 ? -6.678 10.758 3.494 1.00 85.69 166 LYS A C 1
ATOM 1375 O O . LYS A 1 166 ? -6.392 10.828 4.684 1.00 85.69 166 LYS A O 1
ATOM 1380 N N . TYR A 1 167 ? -6.376 9.700 2.745 1.00 81.56 167 TYR A N 1
ATOM 1381 C CA . TYR A 1 167 ? -5.652 8.536 3.262 1.00 81.56 167 TYR A CA 1
ATOM 1382 C C . TYR A 1 167 ? -4.175 8.508 2.857 1.00 81.56 167 TYR A C 1
ATOM 1384 O O . TYR A 1 167 ? -3.458 7.636 3.339 1.00 81.56 167 TYR A O 1
ATOM 1392 N N . LEU A 1 168 ? -3.735 9.421 1.984 1.00 78.69 168 LEU A N 1
ATOM 1393 C CA . LEU A 1 168 ? -2.359 9.496 1.486 1.00 78.69 168 LEU A CA 1
ATOM 1394 C C . LEU A 1 168 ? -1.550 10.625 2.137 1.00 78.69 168 LEU A C 1
ATOM 1396 O O . LEU A 1 168 ? -0.351 10.477 2.351 1.00 78.69 168 LEU A O 1
ATOM 1400 N N . ALA A 1 169 ? -2.191 11.755 2.441 1.00 65.50 169 ALA A N 1
ATOM 1401 C CA . ALA A 1 169 ? -1.562 12.847 3.162 1.00 65.50 169 ALA A CA 1
ATOM 1402 C C . ALA A 1 169 ? -1.356 12.432 4.623 1.00 65.50 169 ALA A C 1
ATOM 1404 O O . ALA A 1 169 ? -2.302 12.047 5.312 1.00 65.50 169 ALA A O 1
ATOM 1405 N N . HIS A 1 170 ? -0.112 12.507 5.092 1.00 49.81 170 HIS A N 1
ATOM 1406 C CA . HIS A 1 170 ? 0.158 12.501 6.520 1.00 49.81 170 HIS A CA 1
ATOM 1407 C C . HIS A 1 170 ? -0.587 13.669 7.169 1.00 49.81 170 HIS A C 1
ATOM 1409 O O . HIS A 1 170 ? -0.568 14.790 6.665 1.00 49.81 170 HIS A O 1
ATOM 1415 N N . GLU A 1 171 ? -1.238 13.383 8.293 1.00 39.53 171 GLU A N 1
ATOM 1416 C CA . GLU A 1 171 ? -1.651 14.408 9.233 1.00 39.53 171 GLU A CA 1
ATOM 1417 C C . GLU A 1 171 ? -0.397 15.193 9.648 1.00 39.53 171 GLU A C 1
ATOM 1419 O O . GLU A 1 171 ? 0.538 14.622 10.215 1.00 39.53 171 GLU A O 1
ATOM 1424 N N . GLU A 1 172 ? -0.394 16.502 9.403 1.00 31.73 172 GLU A N 1
ATOM 1425 C CA . GLU A 1 172 ? 0.158 17.448 10.369 1.00 31.73 172 GLU A CA 1
ATOM 1426 C C . GLU A 1 172 ? -0.597 17.198 11.684 1.00 31.73 172 GLU A C 1
ATOM 1428 O O . GLU A 1 172 ? -1.662 17.757 11.937 1.00 31.73 172 GLU A O 1
ATOM 1433 N N . LYS A 1 173 ? -0.128 16.232 12.472 1.00 29.89 173 LYS A N 1
ATOM 1434 C CA . LYS A 1 173 ? -0.489 16.129 13.879 1.00 29.89 173 LYS A CA 1
ATOM 1435 C C . LYS A 1 173 ? 0.563 16.930 14.630 1.00 29.89 173 LYS A C 1
ATOM 1437 O O . LYS A 1 173 ? 1.729 16.542 14.617 1.00 29.89 173 LYS A O 1
ATOM 1442 N N . GLU A 1 174 ? 0.105 18.066 15.154 1.00 28.14 174 GLU A N 1
ATOM 1443 C CA . GLU A 1 174 ? 0.800 18.973 16.080 1.00 28.14 174 GLU A CA 1
ATOM 1444 C C . GLU A 1 174 ? 1.578 18.240 17.181 1.00 28.14 174 GLU A C 1
ATOM 1446 O O . GLU A 1 174 ? 1.084 17.196 17.677 1.00 28.14 174 GLU A O 1
#

Radius of gyration: 19.46 Å; chains: 1; bounding box: 50×38×51 Å

Secondary structure (DSSP, 8-state):
-B-SSBTTTTB---GGGEEE-GGGTTT-SS-------GGGGGGSPPP--HHHHHHHHHH----SS--PPPP--S-----HHHHHHH-S---SSPPPPPPTTTT--SPPPHHHHHHHHHHHHHHHHHHHHHHHHHHHTT-SEEESSHHHHHHHHTT--B--HHHHHHHHSPP---

Foldseek 3Di:
DAVQADPVVPHHFFPVQKWFDCVLPVNDTDFDWDDDDDPVLLVQFADCAVVNQVVQQVQFDPPPDDDDGDDDDPDTDYDSVVRRVPHPDRTPDHDQDDQPPPPPPDDDDPVVVVVSVVSNVLSRSLVRLVLVVCVLPVVRMHGPDVVVNVCSVVVVYDHDVVSSCVSPDDDPPD

Organism: Cyberlindnera jadinii (strain ATCC 18201 / CBS 1600 / BCRC 20928 / JCM 3617 / NBRC 0987 / NRRL Y-1542) (NCBI:txid983966)

Sequence (174 aa):
MDLTQNPFKKRDWILEDFKVNPAMNDNVPYAYHVVVRGAKRRCIHGTTCQDCDNFYRSMGDIKTANVGPKWNDNNDALPFEVVKMVSRHRDLWDKVDSPPGFGQFDFPSTQERIKNKEEAR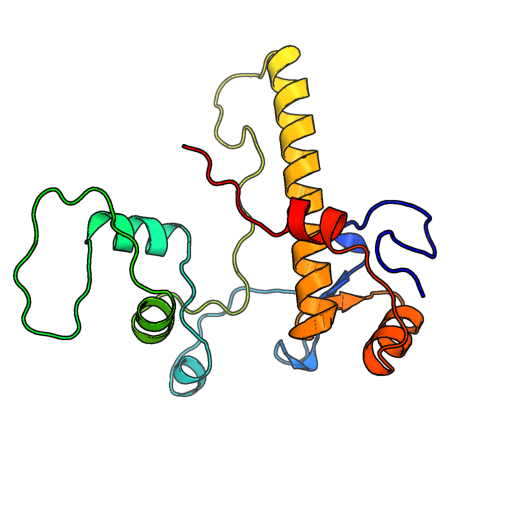VMKKRMAYERLYSALHDKRWLFKNEELNKCVNDARYTLDQGVFLKYLAHEEKE

pLDDT: mean 80.61, std 16.33, range [28.14, 96.69]